Protein AF-A0A5Q2UU12-F1 (afdb_monomer_lite)

Secondary structure (DSSP, 8-state):
-TTS--TT-S-EEEEEES-EE----SSS--EEE-TT--EEEHHHHHHHTSTTT-GGGTTS-EEEEEES---S------PPPGGGG-----------S--------------------

Radius of gyration: 22.93 Å; chains: 1; bounding box: 56×37×44 Å

Organism: Carassius gibelio (NCBI:txid101364)

Foldseek 3Di:
DLPDQLLVPQAEEEEEAAAWAFDDDPPFTIWGADPVGDTHGRVVVVVCNECVNRVNCYVHYYHYHYHYDNHDDDDPDDDDDPVLPDDPPDDPDDDDDPDDDDDDDDDDDDDDDDDDD

InterPro domains:
  IPR001309 Peptidase C14, p20 domain [PS50208] (1-73)
  IPR002398 Peptidase C14 family [PTHR10454] (3-92)
  IPR011600 Peptidase C14, caspase domain [PF00656] (3-106)
  IPR015917 Peptidase C14A, caspase catalytic domain [PR00376] (12-20)
  IPR015917 Peptidase C14A, caspase catalytic domain [PR00376] (54-72)
  IPR015917 Peptidase C14A, caspase catalytic domain [SM00115] (1-117)
  IPR016129 Peptidase family C14A, His active site [PS01121] (6-20)
  IPR029030 Caspase-like domain superfamily [SSF52129] (2-102)
  IPR033139 Peptidase family C14A, cysteine active site [PS01122] (60-71)

pLDDT: mean 82.17, std 20.26, range [38.88, 98.38]

Sequence (117 aa):
LAKRDHSAYDCCVVIILSHGTEANHNRFPGAVHGVDGPAVPVQLITNYLNGQHCPSLQGKPKLFFIQACGGGEKDTGFEVSPDEMEPSFGGIDDQTDAIPMSSSSDSLSTSDELDAR

Structure (mmCIF, N/CA/C/O backbone):
data_AF-A0A5Q2UU12-F1
#
_entry.id   AF-A0A5Q2UU12-F1
#
loop_
_atom_site.group_PDB
_atom_site.id
_atom_site.type_symbol
_atom_site.label_atom_id
_atom_site.label_alt_id
_atom_site.label_comp_id
_atom_site.label_asym_id
_atom_site.label_entity_id
_atom_site.label_seq_id
_atom_site.pdbx_PDB_ins_code
_atom_site.Cartn_x
_atom_site.Cartn_y
_atom_site.Cartn_z
_atom_site.occupancy
_atom_site.B_iso_or_equiv
_atom_site.auth_seq_id
_atom_site.auth_comp_id
_atom_site.auth_asym_id
_atom_site.auth_atom_id
_atom_site.pdbx_PDB_model_num
ATOM 1 N N . LEU A 1 1 ? -11.988 -4.208 1.398 1.00 89.69 1 LEU A N 1
ATOM 2 C CA . LEU A 1 1 ? -11.211 -4.242 2.659 1.00 89.69 1 LEU A CA 1
ATOM 3 C C . LEU A 1 1 ? -11.598 -3.105 3.610 1.00 89.69 1 LEU A C 1
ATOM 5 O O . LEU A 1 1 ? -12.025 -3.407 4.714 1.00 89.69 1 LEU A O 1
ATOM 9 N N . ALA A 1 2 ? -11.538 -1.839 3.176 1.00 94.88 2 ALA A N 1
ATOM 10 C CA . ALA A 1 2 ? -11.864 -0.665 4.004 1.00 94.88 2 ALA A CA 1
ATOM 11 C C . ALA A 1 2 ? -13.283 -0.653 4.616 1.00 94.88 2 ALA A C 1
ATOM 13 O O . ALA A 1 2 ? -13.466 -0.180 5.727 1.00 94.88 2 ALA A O 1
ATOM 14 N N . LYS A 1 3 ? -14.282 -1.207 3.911 1.00 95.88 3 LYS A N 1
ATOM 15 C CA . LYS A 1 3 ? -15.686 -1.274 4.367 1.00 95.88 3 LYS A CA 1
ATOM 16 C C . LYS A 1 3 ? -15.990 -2.409 5.358 1.00 95.88 3 LYS A C 1
ATOM 18 O O . LYS A 1 3 ? -17.137 -2.557 5.761 1.00 95.88 3 LYS A O 1
ATOM 23 N N . ARG A 1 4 ? -15.019 -3.275 5.663 1.00 96.31 4 ARG A N 1
ATOM 24 C CA . ARG A 1 4 ? -15.212 -4.341 6.659 1.00 96.31 4 ARG A CA 1
ATOM 25 C C . ARG A 1 4 ? -15.089 -3.745 8.056 1.00 96.31 4 ARG A C 1
ATOM 27 O O . ARG A 1 4 ? -14.343 -2.789 8.235 1.00 96.31 4 ARG A O 1
ATOM 34 N N . ASP A 1 5 ? -15.790 -4.334 9.016 1.00 97.44 5 ASP A N 1
ATOM 35 C CA . ASP A 1 5 ? -15.582 -4.013 10.421 1.00 97.44 5 ASP A CA 1
ATOM 36 C C . ASP A 1 5 ? -14.325 -4.728 10.926 1.00 97.44 5 ASP A C 1
ATOM 38 O O . ASP A 1 5 ? -14.220 -5.953 10.856 1.00 97.44 5 ASP A O 1
ATOM 42 N N . HIS A 1 6 ? -13.364 -3.942 11.404 1.00 98.19 6 HIS A N 1
ATOM 43 C CA . HIS A 1 6 ? -12.114 -4.430 11.983 1.00 98.19 6 HIS A CA 1
ATOM 44 C C . HIS A 1 6 ? -12.055 -4.265 13.503 1.00 98.19 6 HIS A C 1
ATOM 46 O O . HIS A 1 6 ? -10.979 -4.377 14.085 1.00 98.19 6 HIS A O 1
ATOM 52 N N . SER A 1 7 ? -13.178 -3.966 14.164 1.00 97.81 7 SER A N 1
ATOM 53 C CA . SER A 1 7 ? -13.219 -3.649 15.599 1.00 97.81 7 SER A CA 1
ATOM 54 C C . SER A 1 7 ? -12.617 -4.757 16.466 1.00 97.81 7 SER A C 1
ATOM 56 O O . SER A 1 7 ? -11.895 -4.442 17.407 1.00 97.81 7 SER A O 1
ATOM 58 N N . ALA A 1 8 ? -12.813 -6.022 16.082 1.00 98.38 8 ALA A N 1
ATOM 59 C CA . ALA A 1 8 ? -12.308 -7.202 16.788 1.00 98.38 8 ALA A CA 1
ATOM 60 C C . ALA A 1 8 ? -10.842 -7.587 16.483 1.00 98.38 8 ALA A C 1
ATOM 62 O O . ALA A 1 8 ? -10.361 -8.572 17.034 1.00 98.38 8 ALA A O 1
ATOM 63 N N . TYR A 1 9 ? -10.139 -6.867 15.601 1.00 98.06 9 TYR A N 1
ATOM 64 C CA . TYR A 1 9 ? -8.739 -7.150 15.246 1.00 98.06 9 TYR A CA 1
ATOM 65 C C . TYR A 1 9 ? -7.804 -6.057 15.752 1.00 98.06 9 TYR A C 1
ATOM 67 O O . TYR A 1 9 ? -8.214 -4.904 15.834 1.00 98.06 9 TYR A O 1
ATOM 75 N N . ASP A 1 10 ? -6.536 -6.377 15.995 1.00 98.31 10 ASP A N 1
ATOM 76 C CA . ASP A 1 10 ? -5.564 -5.401 16.510 1.00 98.31 10 ASP A CA 1
ATOM 77 C C . ASP A 1 10 ? -4.759 -4.694 15.414 1.00 98.31 10 ASP A C 1
ATOM 79 O O . ASP A 1 10 ? -4.268 -3.585 15.618 1.00 98.31 10 ASP A O 1
ATOM 83 N N . CYS A 1 11 ? -4.642 -5.293 14.227 1.00 97.94 11 CYS A N 1
ATOM 84 C CA . CYS A 1 11 ? -3.890 -4.734 13.105 1.00 97.94 11 CYS A CA 1
ATOM 85 C C . CYS A 1 11 ? -4.471 -5.154 11.747 1.00 97.94 11 CYS A C 1
ATOM 87 O O . CYS A 1 11 ? -5.367 -5.994 11.656 1.00 97.94 11 CYS A O 1
ATOM 89 N N . CYS A 1 12 ? -3.948 -4.555 10.677 1.00 97.94 12 CYS A N 1
ATOM 90 C CA . CYS A 1 12 ? -4.234 -4.950 9.302 1.00 97.94 12 CYS A CA 1
ATOM 91 C C . CYS A 1 12 ? -2.925 -5.101 8.523 1.00 97.94 12 CYS A C 1
ATOM 93 O O . CYS A 1 12 ? -2.059 -4.226 8.584 1.00 97.94 12 CYS A O 1
ATOM 95 N N . VAL A 1 13 ? -2.805 -6.196 7.772 1.00 98.12 13 VAL A N 1
ATOM 96 C CA . VAL A 1 13 ? -1.667 -6.474 6.893 1.00 98.12 13 VAL A CA 1
ATOM 97 C C . VAL A 1 13 ? -2.170 -6.593 5.461 1.00 98.12 13 VAL A C 1
ATOM 99 O O . VAL A 1 13 ? -3.130 -7.315 5.187 1.00 98.12 13 VAL A O 1
ATOM 102 N N . VAL A 1 14 ? -1.516 -5.885 4.546 1.00 97.94 14 VAL A N 1
ATOM 103 C CA . VAL A 1 14 ? -1.805 -5.906 3.112 1.00 97.94 14 VAL A CA 1
ATOM 104 C C . VAL A 1 14 ? -0.527 -6.264 2.365 1.00 97.94 14 VAL A C 1
ATOM 106 O O . VAL A 1 14 ? 0.488 -5.591 2.516 1.00 97.94 14 VAL A O 1
ATOM 109 N N . ILE A 1 15 ? -0.584 -7.316 1.550 1.00 98.12 15 ILE A N 1
ATOM 110 C CA . ILE A 1 15 ? 0.526 -7.753 0.699 1.00 98.12 15 ILE A CA 1
ATOM 111 C C . ILE A 1 15 ? 0.087 -7.593 -0.755 1.00 98.12 15 ILE A C 1
ATOM 113 O O . ILE A 1 15 ? -0.969 -8.098 -1.138 1.00 98.12 15 ILE A O 1
ATOM 117 N N . ILE A 1 16 ? 0.877 -6.873 -1.548 1.00 97.38 16 ILE A N 1
ATOM 118 C CA . ILE A 1 16 ? 0.621 -6.614 -2.967 1.00 97.38 16 ILE A CA 1
ATOM 119 C C . ILE A 1 16 ? 1.811 -7.128 -3.769 1.00 97.38 16 ILE A C 1
ATOM 121 O O . ILE A 1 16 ? 2.945 -6.723 -3.523 1.00 97.38 16 ILE A O 1
ATOM 125 N N . LEU A 1 17 ? 1.533 -8.000 -4.737 1.00 97.56 17 LEU A N 1
ATOM 126 C CA . LEU A 1 17 ? 2.507 -8.544 -5.679 1.00 97.56 17 LEU A CA 1
ATOM 127 C C . LEU A 1 17 ? 2.052 -8.147 -7.086 1.00 97.56 17 LEU A C 1
ATOM 129 O O . LEU A 1 17 ? 1.011 -8.626 -7.540 1.00 97.56 17 LEU A O 1
ATOM 133 N N . SER A 1 18 ? 2.768 -7.236 -7.747 1.00 97.12 18 SER A N 1
ATOM 134 C CA . SER A 1 18 ? 2.403 -6.778 -9.095 1.00 97.12 18 SER A CA 1
ATOM 135 C C . SER A 1 18 ? 3.597 -6.196 -9.862 1.00 97.12 18 SER A C 1
ATOM 137 O O . SER A 1 18 ? 4.701 -6.074 -9.335 1.00 97.12 18 SER A O 1
ATOM 139 N N . HIS A 1 19 ? 3.367 -5.795 -11.113 1.00 96.88 19 HIS A N 1
ATOM 140 C CA . HIS A 1 19 ? 4.201 -4.789 -11.761 1.00 96.88 19 HIS A CA 1
ATOM 141 C C . HIS A 1 19 ? 4.010 -3.428 -11.091 1.00 96.88 19 HIS A C 1
ATOM 143 O O . HIS A 1 19 ? 2.984 -3.152 -10.462 1.00 96.88 19 HIS A O 1
ATOM 149 N N . GLY A 1 20 ? 5.001 -2.564 -11.258 1.00 96.50 20 GLY A N 1
ATOM 150 C CA . GLY A 1 20 ? 4.942 -1.204 -10.759 1.00 96.50 20 GLY A CA 1
ATOM 151 C C . GLY A 1 20 ? 5.761 -0.255 -11.604 1.00 96.50 20 GLY A C 1
ATOM 152 O O . GLY A 1 20 ? 6.452 -0.660 -12.540 1.00 96.50 20 GLY A O 1
ATOM 153 N N . THR A 1 21 ? 5.645 1.013 -11.257 1.00 95.25 21 THR A N 1
ATOM 154 C CA . THR A 1 21 ? 6.388 2.107 -11.862 1.00 95.25 21 THR A CA 1
ATOM 155 C C . THR A 1 21 ? 6.734 3.126 -10.788 1.00 95.25 21 THR A C 1
ATOM 157 O O . THR A 1 21 ? 6.111 3.174 -9.721 1.00 95.25 21 THR A O 1
ATOM 160 N N . GLU A 1 22 ? 7.711 3.971 -11.090 1.00 94.62 22 GLU A N 1
ATOM 161 C CA . GLU A 1 22 ? 7.990 5.150 -10.288 1.00 94.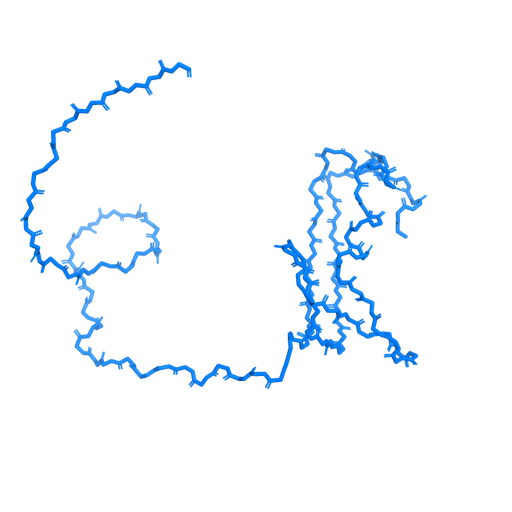62 22 GLU A CA 1
ATOM 162 C C . GLU A 1 22 ? 6.773 6.089 -10.281 1.00 94.62 22 GLU A C 1
ATOM 164 O O . GLU A 1 22 ? 6.097 6.278 -11.297 1.00 94.62 22 GLU A O 1
ATOM 169 N N . ALA A 1 23 ? 6.488 6.673 -9.119 1.00 93.38 23 ALA A N 1
ATOM 170 C CA . ALA A 1 23 ? 5.512 7.741 -8.967 1.00 93.38 23 ALA A CA 1
ATOM 171 C C . ALA A 1 23 ? 5.928 8.648 -7.807 1.00 93.38 23 ALA A C 1
ATOM 173 O O . ALA A 1 23 ? 6.298 8.167 -6.732 1.00 93.38 23 ALA A O 1
ATOM 174 N N . ASN A 1 24 ? 5.828 9.959 -8.012 1.00 89.69 24 ASN A N 1
ATOM 175 C CA . ASN A 1 24 ? 6.247 10.947 -7.026 1.00 89.69 24 ASN A CA 1
ATOM 176 C C . ASN A 1 24 ? 5.205 11.106 -5.918 1.00 89.69 24 ASN A C 1
ATOM 178 O O . ASN A 1 24 ? 4.078 11.534 -6.164 1.00 89.69 24 ASN A O 1
ATOM 182 N N . HIS A 1 25 ? 5.603 10.812 -4.681 1.00 91.00 25 HIS A N 1
ATOM 183 C CA . HIS A 1 25 ? 4.854 11.179 -3.486 1.00 91.00 25 HIS A CA 1
ATOM 184 C C . HIS A 1 25 ? 5.779 11.181 -2.267 1.00 91.00 25 HIS A C 1
ATOM 186 O O . HIS A 1 25 ? 6.446 10.186 -1.994 1.00 91.00 25 HIS A O 1
ATOM 192 N N . ASN A 1 26 ? 5.749 12.255 -1.475 1.00 85.88 26 ASN A N 1
ATOM 193 C CA . ASN A 1 26 ? 6.711 12.484 -0.386 1.00 85.88 26 ASN A CA 1
ATOM 194 C C . ASN A 1 26 ? 6.762 11.371 0.671 1.00 85.88 26 ASN A C 1
ATOM 196 O O . ASN A 1 26 ? 7.765 11.218 1.354 1.00 85.88 26 ASN A O 1
ATOM 200 N N . ARG A 1 27 ? 5.669 10.623 0.850 1.00 87.12 27 ARG A N 1
ATOM 201 C CA . ARG A 1 27 ? 5.561 9.592 1.897 1.00 87.12 27 ARG A CA 1
ATOM 202 C C . ARG A 1 27 ? 5.422 8.169 1.365 1.00 87.12 27 ARG A C 1
ATOM 204 O O . ARG A 1 27 ? 5.680 7.217 2.087 1.00 87.12 27 ARG A O 1
ATOM 211 N N . PHE A 1 28 ? 4.938 8.030 0.138 1.00 89.19 28 PHE A N 1
ATOM 212 C CA . PHE A 1 28 ? 4.491 6.752 -0.423 1.00 89.19 28 PHE A CA 1
ATOM 213 C C . PHE A 1 28 ? 4.814 6.732 -1.918 1.00 89.19 28 PHE A C 1
ATOM 215 O O . PHE A 1 28 ? 3.883 6.791 -2.726 1.00 89.19 28 PHE A O 1
ATOM 222 N N . PRO A 1 29 ? 6.108 6.764 -2.278 1.00 90.44 29 PRO A N 1
ATOM 223 C CA . PRO A 1 29 ? 6.519 6.746 -3.672 1.00 90.44 29 PRO A CA 1
ATOM 224 C C . PRO A 1 29 ? 6.098 5.436 -4.349 1.00 90.44 29 PRO A C 1
ATOM 226 O O . PRO A 1 29 ? 5.902 4.407 -3.697 1.00 90.44 29 PRO A O 1
ATOM 229 N N . GLY A 1 30 ? 5.975 5.492 -5.670 1.00 94.94 30 GLY A N 1
ATOM 230 C CA . GLY A 1 30 ? 5.657 4.345 -6.512 1.00 94.94 30 GLY A CA 1
ATOM 231 C C . GLY A 1 30 ? 4.165 4.136 -6.777 1.00 94.94 30 GLY A C 1
ATOM 232 O O . GLY A 1 30 ? 3.269 4.656 -6.098 1.00 94.94 30 GLY A O 1
ATOM 233 N N . ALA A 1 31 ? 3.901 3.351 -7.812 1.00 97.19 31 ALA A N 1
ATOM 234 C CA . ALA A 1 31 ? 2.576 2.902 -8.206 1.00 97.19 31 ALA A CA 1
ATOM 235 C C . ALA A 1 31 ? 2.617 1.419 -8.583 1.00 97.19 31 ALA A C 1
ATOM 237 O O . ALA A 1 31 ? 3.639 0.909 -9.036 1.00 97.19 31 ALA A O 1
ATOM 238 N N . VAL A 1 32 ? 1.488 0.735 -8.413 1.00 97.75 32 VAL A N 1
ATOM 239 C CA . VAL A 1 32 ? 1.303 -0.665 -8.820 1.00 97.75 32 VAL A CA 1
ATOM 240 C C . VAL A 1 32 ? 0.333 -0.741 -9.987 1.00 97.75 32 VAL A C 1
ATOM 242 O O . VAL A 1 32 ? -0.574 0.083 -10.090 1.00 97.75 32 VAL A O 1
ATOM 245 N N . HIS A 1 33 ? 0.502 -1.716 -10.871 1.00 97.25 33 HIS A N 1
ATOM 246 C CA . HIS A 1 33 ? -0.404 -1.909 -12.002 1.00 97.25 33 HIS A CA 1
ATOM 247 C C . HIS A 1 33 ? -1.463 -2.957 -11.667 1.00 97.25 33 HIS A C 1
ATOM 249 O O . HIS A 1 33 ? -1.180 -3.955 -10.999 1.00 97.25 33 HIS A O 1
ATOM 255 N N . GLY A 1 34 ? -2.689 -2.732 -12.130 1.00 96.00 34 GLY A N 1
ATOM 256 C CA . GLY A 1 34 ? -3.678 -3.798 -12.232 1.00 96.00 34 GLY A CA 1
ATOM 257 C C . GLY A 1 34 ? -3.420 -4.666 -13.466 1.00 96.00 34 GLY A C 1
ATOM 258 O O . GLY A 1 34 ? -2.623 -4.323 -14.340 1.00 96.00 34 GLY A O 1
ATOM 259 N N . VAL A 1 35 ? -4.122 -5.796 -13.564 1.00 96.12 35 VAL A N 1
ATOM 260 C CA . VAL A 1 35 ? -4.082 -6.658 -14.765 1.00 96.12 35 VAL A CA 1
ATOM 261 C C . VAL A 1 35 ? -4.665 -5.972 -16.005 1.00 96.12 35 VAL A C 1
ATOM 263 O O . VAL A 1 35 ? -4.424 -6.402 -17.127 1.00 96.12 35 VAL A O 1
ATOM 266 N N . ASP A 1 36 ? -5.437 -4.910 -15.791 1.00 96.12 36 ASP A N 1
ATOM 267 C CA . ASP A 1 36 ? -6.008 -4.034 -16.805 1.00 96.12 36 ASP A CA 1
ATOM 268 C C . ASP A 1 36 ? -4.996 -3.020 -17.358 1.00 96.12 36 ASP A C 1
ATOM 270 O O . ASP A 1 36 ? -5.241 -2.447 -18.418 1.00 96.12 36 ASP A O 1
ATOM 274 N N . GLY A 1 37 ? -3.856 -2.824 -16.683 1.00 92.19 37 GLY A N 1
ATOM 275 C CA . GLY A 1 37 ? -2.743 -1.991 -17.143 1.00 92.19 37 GLY A CA 1
ATOM 276 C C . GLY A 1 37 ? -2.575 -0.633 -16.445 1.00 92.19 37 GLY A C 1
ATOM 277 O O . GLY A 1 37 ? -1.425 -0.269 -16.192 1.00 92.19 37 GLY A O 1
ATOM 278 N N . PRO A 1 38 ? -3.636 0.134 -16.110 1.00 94.62 38 PRO A N 1
ATOM 279 C CA . PRO A 1 38 ? -3.497 1.410 -15.419 1.00 94.62 38 PRO A CA 1
ATOM 280 C C . PRO A 1 38 ? -2.699 1.331 -14.114 1.00 94.62 38 PRO A C 1
ATOM 282 O O . PRO A 1 38 ? -2.830 0.393 -13.322 1.00 94.62 38 PRO A O 1
ATOM 285 N N . ALA A 1 39 ? -1.904 2.375 -13.874 1.00 95.56 39 ALA A N 1
ATOM 286 C CA . ALA A 1 39 ? -1.139 2.537 -12.649 1.00 95.56 39 ALA A CA 1
ATOM 287 C C . ALA A 1 39 ? -2.001 3.112 -11.517 1.00 95.56 39 ALA A C 1
ATOM 289 O O . ALA A 1 39 ? -2.743 4.080 -11.696 1.00 95.56 39 ALA A O 1
ATOM 290 N N . VAL A 1 40 ? -1.849 2.542 -10.326 1.00 96.94 40 VAL A N 1
ATOM 291 C CA . VAL A 1 40 ? -2.506 2.966 -9.091 1.00 96.94 40 VAL A CA 1
ATOM 292 C C . VAL A 1 40 ? -1.428 3.421 -8.104 1.00 96.94 40 VAL A C 1
ATOM 294 O O . VAL A 1 40 ? -0.637 2.589 -7.649 1.00 96.94 40 VAL A O 1
ATOM 297 N N . PRO A 1 41 ? -1.375 4.716 -7.740 1.00 96.75 41 PRO A N 1
ATOM 298 C CA . PRO A 1 41 ? -0.399 5.216 -6.777 1.00 96.75 41 PRO A CA 1
ATOM 299 C C . PRO A 1 41 ? -0.512 4.504 -5.428 1.00 96.75 41 PRO A C 1
ATOM 301 O O . PRO A 1 41 ? -1.616 4.332 -4.902 1.00 96.75 41 PRO A O 1
ATOM 304 N N . VAL A 1 42 ? 0.625 4.160 -4.817 1.00 96.75 42 VAL A N 1
ATOM 305 C CA . VAL A 1 42 ? 0.650 3.515 -3.492 1.00 96.75 42 VAL A CA 1
ATOM 306 C C . VAL A 1 42 ? -0.045 4.387 -2.444 1.00 96.75 42 VAL A C 1
ATOM 308 O O . VAL A 1 42 ? -0.800 3.877 -1.616 1.00 96.75 42 VAL A O 1
ATOM 311 N N . GLN A 1 43 ? 0.121 5.710 -2.530 1.00 96.31 43 GLN A N 1
ATOM 312 C CA . GLN A 1 43 ? -0.605 6.674 -1.701 1.00 96.31 43 GLN A CA 1
ATOM 313 C C . GLN A 1 43 ? -2.125 6.446 -1.727 1.00 96.31 43 GLN A C 1
ATOM 315 O O . GLN A 1 43 ? -2.776 6.522 -0.686 1.00 96.31 43 GLN A O 1
ATOM 320 N N . LEU A 1 44 ? -2.713 6.181 -2.897 1.00 95.62 44 LEU A N 1
ATOM 321 C CA . LEU A 1 44 ? -4.158 5.996 -3.007 1.00 95.62 44 LEU A CA 1
ATOM 322 C C . LEU A 1 44 ? -4.600 4.737 -2.250 1.00 95.62 44 LEU A C 1
ATOM 324 O O . LEU A 1 44 ? -5.592 4.762 -1.522 1.00 95.62 44 LEU A O 1
ATOM 328 N N . ILE A 1 45 ? -3.822 3.661 -2.365 1.00 96.25 45 ILE A N 1
ATOM 329 C CA . ILE A 1 45 ? -4.064 2.387 -1.679 1.00 96.25 45 ILE A CA 1
ATOM 330 C C . ILE A 1 45 ? -3.996 2.567 -0.160 1.00 96.25 45 ILE A C 1
ATOM 332 O O . ILE A 1 45 ? -4.907 2.137 0.553 1.00 96.25 45 ILE A O 1
ATOM 336 N N . THR A 1 46 ? -2.956 3.234 0.348 1.00 95.69 46 THR A N 1
ATOM 337 C CA . THR A 1 46 ? -2.802 3.469 1.792 1.00 95.69 46 THR A CA 1
ATOM 338 C C . THR A 1 46 ? -3.883 4.407 2.333 1.00 95.69 46 THR A C 1
ATOM 340 O O . THR A 1 46 ? -4.364 4.212 3.454 1.00 95.69 46 THR A O 1
ATOM 343 N N . ASN A 1 47 ? -4.343 5.369 1.526 1.00 95.81 47 ASN A N 1
ATOM 344 C CA . ASN A 1 47 ? -5.398 6.306 1.903 1.00 95.81 47 ASN A CA 1
ATOM 345 C C . ASN A 1 47 ? -6.735 5.606 2.196 1.00 95.81 47 ASN A C 1
ATOM 347 O O . ASN A 1 47 ? -7.422 5.9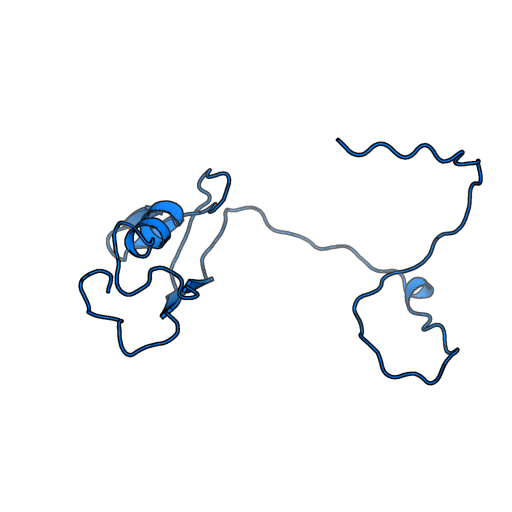93 3.142 1.00 95.81 47 ASN A O 1
ATOM 351 N N . TYR A 1 48 ? -7.081 4.540 1.463 1.00 96.25 48 TYR A N 1
ATOM 352 C CA . TYR A 1 48 ? -8.316 3.777 1.696 1.00 96.25 48 TYR A CA 1
ATOM 353 C C . TYR A 1 48 ? -8.396 3.121 3.078 1.00 96.25 48 TYR A C 1
ATOM 355 O O . TYR A 1 48 ? -9.498 2.856 3.555 1.00 96.25 48 TYR A O 1
ATOM 363 N N . LEU A 1 49 ? -7.259 2.834 3.716 1.00 96.50 49 LEU A N 1
ATOM 364 C CA . LEU A 1 49 ? -7.214 2.229 5.050 1.00 96.50 49 LEU A CA 1
ATOM 365 C C . LEU A 1 49 ? -6.836 3.236 6.141 1.00 96.50 49 LEU A C 1
ATOM 367 O O . LEU A 1 49 ? -6.586 2.839 7.276 1.00 96.50 49 LEU A O 1
ATOM 371 N N . ASN A 1 50 ? -6.783 4.535 5.842 1.00 94.62 50 ASN A N 1
ATOM 372 C CA . ASN A 1 50 ? -6.525 5.542 6.868 1.00 94.62 50 ASN A CA 1
ATOM 373 C C . ASN A 1 50 ? -7.685 5.610 7.895 1.00 94.62 50 ASN A C 1
ATOM 375 O O . ASN A 1 50 ? -8.759 5.045 7.688 1.00 94.62 50 ASN A O 1
ATOM 379 N N . GLY A 1 51 ? -7.488 6.331 9.003 1.00 94.38 51 GLY A N 1
ATOM 380 C CA . GLY A 1 51 ? -8.502 6.422 10.063 1.00 94.38 51 GLY A CA 1
ATOM 381 C C . GLY A 1 51 ? -9.809 7.122 9.659 1.00 94.38 51 GLY A C 1
ATOM 382 O O . GLY A 1 51 ? -10.824 6.890 10.299 1.00 94.38 51 GLY A O 1
ATOM 383 N N . GLN A 1 52 ? -9.804 7.940 8.601 1.00 95.06 52 GLN A N 1
ATOM 384 C CA . GLN A 1 52 ? -11.005 8.618 8.095 1.00 95.06 52 GLN A CA 1
ATOM 385 C C . GLN A 1 52 ? -11.849 7.690 7.209 1.00 95.06 52 GLN A C 1
ATOM 387 O O . GLN A 1 52 ? -13.070 7.655 7.326 1.00 95.06 52 GLN A O 1
ATOM 392 N N . HIS A 1 53 ? -11.207 6.908 6.339 1.00 96.62 53 HIS A N 1
ATOM 393 C CA . HIS A 1 53 ? -11.878 6.010 5.394 1.00 96.62 53 HIS A CA 1
ATOM 394 C C . HIS A 1 53 ? -12.151 4.614 5.971 1.00 96.62 53 HIS A C 1
ATOM 396 O O . HIS A 1 53 ? -13.015 3.901 5.461 1.00 96.62 53 HIS A O 1
ATOM 402 N N . CYS A 1 54 ? -11.438 4.217 7.030 1.00 97.62 54 CYS A N 1
ATOM 403 C CA . CYS A 1 54 ? -11.642 2.958 7.742 1.00 97.62 54 CYS A CA 1
ATOM 404 C C . CYS A 1 54 ? -11.585 3.177 9.271 1.00 97.62 54 CYS A C 1
ATOM 406 O O . CYS A 1 54 ? -10.571 2.863 9.905 1.00 97.62 54 CYS A O 1
ATOM 408 N N . PRO A 1 55 ? -12.667 3.702 9.888 1.00 97.38 55 PRO A N 1
ATOM 409 C CA . PRO A 1 55 ? -12.688 4.042 11.315 1.00 97.38 55 PRO A CA 1
ATOM 410 C C . PRO A 1 55 ? -12.383 2.866 12.251 1.00 97.38 55 PRO A C 1
ATOM 412 O O . PRO A 1 55 ? -11.701 3.033 13.255 1.00 97.38 55 PRO A O 1
ATOM 415 N N . SER A 1 56 ? -12.790 1.644 11.899 1.00 98.12 56 SER A N 1
ATOM 416 C CA . SER A 1 56 ? -12.496 0.447 12.703 1.00 98.12 56 SER A CA 1
ATOM 417 C C . SER A 1 56 ? -11.003 0.060 12.733 1.00 98.12 56 SER A C 1
ATOM 419 O O . SER A 1 56 ? -10.615 -0.806 13.517 1.00 98.12 56 SER A O 1
ATOM 421 N N . LEU A 1 57 ? -10.166 0.677 11.882 1.00 98.06 57 LEU A N 1
ATOM 422 C CA . LEU A 1 57 ? -8.696 0.592 11.889 1.00 98.06 57 LEU A CA 1
ATOM 423 C C . LEU A 1 57 ? -8.021 1.872 12.424 1.00 98.06 57 LEU A C 1
ATOM 425 O O . LEU A 1 57 ? -6.793 2.020 12.331 1.00 98.06 57 LEU A O 1
ATOM 429 N N . GLN A 1 58 ? -8.788 2.823 12.962 1.00 97.62 58 GLN A N 1
ATOM 430 C CA . GLN A 1 58 ? -8.240 4.003 13.622 1.00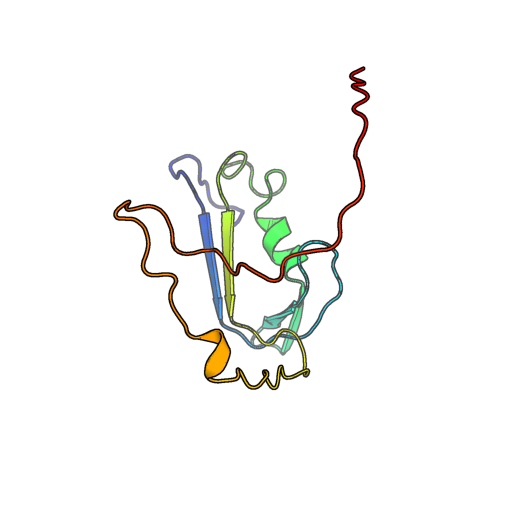 97.62 58 GLN A CA 1
ATOM 431 C C . GLN A 1 58 ? -7.466 3.583 14.879 1.00 97.62 58 GLN A C 1
ATOM 433 O O . GLN A 1 58 ? -7.904 2.722 15.633 1.00 97.62 58 GLN A O 1
ATOM 438 N N . GLY A 1 59 ? -6.270 4.148 15.068 1.00 97.31 59 GLY A N 1
ATOM 439 C CA . GLY A 1 59 ? -5.367 3.771 16.165 1.00 97.31 59 GLY A CA 1
ATOM 440 C C . GLY A 1 59 ? -4.662 2.416 15.999 1.00 97.31 59 GLY A C 1
ATOM 441 O O . GLY A 1 59 ? -3.752 2.124 16.763 1.00 97.31 59 GLY A O 1
ATOM 442 N N . LYS A 1 60 ? -5.017 1.614 14.986 1.00 98.31 60 LYS A N 1
ATOM 443 C CA . LYS A 1 60 ? -4.457 0.271 14.761 1.00 98.31 60 LYS A CA 1
ATOM 444 C C . LYS A 1 60 ? -3.311 0.280 13.734 1.00 98.31 60 LYS A C 1
ATOM 446 O O . LYS A 1 60 ? -3.423 1.005 12.730 1.00 98.31 60 LYS A O 1
ATOM 451 N N . PRO A 1 61 ? -2.229 -0.506 13.916 1.00 98.12 61 PRO A N 1
ATOM 452 C CA . PRO A 1 61 ? -1.155 -0.636 12.930 1.00 98.12 61 PRO A CA 1
ATOM 453 C C . PRO A 1 61 ? -1.658 -1.153 11.578 1.00 98.12 61 PRO A C 1
ATOM 455 O O . PRO A 1 61 ? -2.505 -2.047 11.509 1.00 98.12 61 PRO A O 1
ATOM 458 N N . LYS A 1 62 ? -1.124 -0.583 10.493 1.00 97.62 62 LYS A N 1
ATOM 459 C CA . LYS A 1 62 ? -1.460 -0.934 9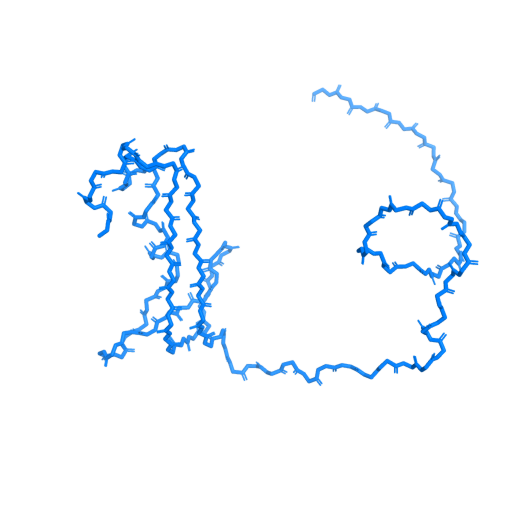.106 1.00 97.62 62 LYS A CA 1
ATOM 460 C C . LYS A 1 62 ? -0.173 -1.164 8.332 1.00 97.62 62 LYS A C 1
ATOM 462 O O . LYS A 1 62 ? 0.527 -0.204 8.018 1.00 97.62 62 LYS A O 1
ATOM 467 N N . LEU A 1 63 ? 0.139 -2.428 8.079 1.00 97.81 63 LEU A N 1
ATOM 468 C CA . LEU A 1 63 ? 1.371 -2.844 7.423 1.00 97.81 63 LEU A CA 1
ATOM 469 C C . LEU A 1 63 ? 1.094 -3.116 5.947 1.00 97.81 63 LEU A C 1
ATOM 471 O O . LEU A 1 63 ? 0.145 -3.825 5.611 1.00 97.81 63 LEU A O 1
ATOM 475 N N . PHE A 1 64 ? 1.930 -2.555 5.080 1.00 97.38 64 PHE A N 1
ATOM 476 C CA . PHE A 1 64 ? 1.858 -2.750 3.639 1.00 97.38 64 PHE A CA 1
ATOM 477 C C . PHE A 1 64 ? 3.190 -3.305 3.151 1.00 97.38 64 PHE A C 1
ATOM 479 O O . PHE A 1 64 ? 4.224 -2.671 3.340 1.00 97.38 64 PHE A O 1
ATOM 486 N N . PHE A 1 65 ? 3.149 -4.465 2.506 1.00 97.50 65 PHE A N 1
ATOM 487 C CA . PHE A 1 65 ? 4.293 -5.067 1.831 1.00 97.50 65 PHE A CA 1
ATOM 488 C C . PHE A 1 65 ? 4.008 -5.049 0.335 1.00 97.50 65 PHE A C 1
ATOM 490 O O . PHE A 1 65 ? 3.029 -5.647 -0.117 1.00 97.50 65 PHE A O 1
ATOM 497 N N . ILE A 1 66 ? 4.819 -4.319 -0.427 1.00 96.50 66 ILE A N 1
ATOM 498 C CA . ILE A 1 66 ? 4.585 -4.090 -1.853 1.00 96.50 66 ILE A CA 1
ATOM 499 C C . ILE A 1 66 ? 5.801 -4.587 -2.618 1.00 96.50 66 ILE A C 1
ATOM 501 O O . ILE A 1 66 ? 6.842 -3.940 -2.629 1.00 96.50 66 ILE A O 1
ATOM 505 N N . GLN A 1 67 ? 5.648 -5.741 -3.259 1.00 96.81 67 GLN A N 1
ATOM 506 C CA . GLN A 1 67 ? 6.614 -6.253 -4.217 1.00 96.81 67 GLN A CA 1
ATOM 507 C C . GLN A 1 67 ? 6.206 -5.762 -5.603 1.00 96.81 67 GLN A C 1
ATOM 509 O O . GLN A 1 67 ? 5.263 -6.286 -6.203 1.00 96.81 67 GLN A O 1
ATOM 514 N N . ALA A 1 68 ? 6.913 -4.749 -6.092 1.00 96.00 68 ALA A N 1
ATOM 515 C CA . ALA A 1 68 ? 6.734 -4.187 -7.422 1.00 96.00 68 ALA A CA 1
ATOM 516 C C . ALA A 1 68 ? 8.017 -3.479 -7.877 1.00 96.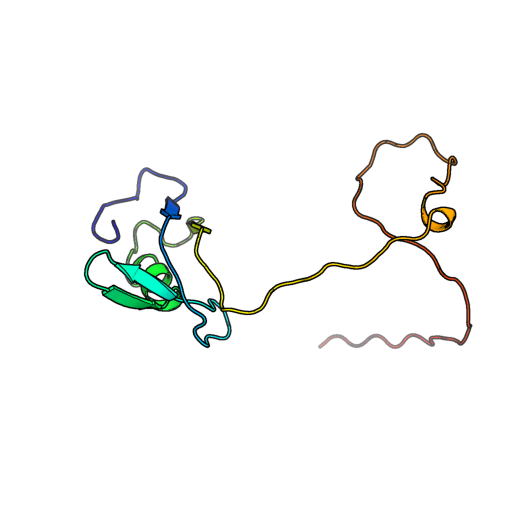00 68 ALA A C 1
ATOM 518 O O . ALA A 1 68 ? 8.887 -3.169 -7.064 1.00 96.00 68 ALA A O 1
ATOM 519 N N . CYS A 1 69 ? 8.135 -3.206 -9.177 1.00 94.75 69 CYS A N 1
ATOM 520 C CA . CYS A 1 69 ? 9.209 -2.351 -9.680 1.00 94.75 69 CYS A CA 1
ATOM 521 C C . CYS A 1 69 ? 9.012 -0.917 -9.158 1.00 94.75 69 CYS A C 1
ATOM 523 O O . CYS A 1 69 ? 7.908 -0.381 -9.244 1.00 94.75 69 CYS A O 1
ATOM 525 N N . GLY A 1 70 ? 10.076 -0.299 -8.639 1.00 88.81 70 GLY A N 1
ATOM 526 C CA . GLY A 1 70 ? 10.072 1.100 -8.183 1.00 88.81 70 GLY A CA 1
ATOM 527 C C . GLY A 1 70 ? 10.487 2.114 -9.253 1.00 88.81 70 GLY A C 1
ATOM 528 O O . GLY A 1 70 ? 10.483 3.308 -8.986 1.00 88.81 70 GLY A O 1
ATOM 529 N N . GLY A 1 71 ? 10.857 1.639 -10.443 1.00 88.31 71 GLY A N 1
ATOM 530 C CA . GLY A 1 71 ? 11.468 2.417 -11.517 1.00 88.31 71 GLY A CA 1
ATOM 531 C C . GLY A 1 71 ? 12.321 1.518 -12.414 1.00 88.31 71 GLY A C 1
ATOM 532 O O . GLY A 1 71 ? 12.330 0.295 -12.242 1.00 88.31 71 GLY A O 1
ATOM 533 N N . GLY A 1 72 ? 13.008 2.121 -13.385 1.00 89.62 72 GLY A N 1
ATOM 534 C CA . GLY A 1 72 ? 13.919 1.417 -14.298 1.00 89.62 72 GLY A CA 1
ATOM 535 C C . GLY A 1 72 ? 15.377 1.370 -13.833 1.00 89.62 72 GLY A C 1
ATOM 536 O O . GLY A 1 72 ? 16.160 0.591 -14.379 1.00 89.62 72 GLY A O 1
ATOM 537 N N . GLU A 1 73 ? 15.730 2.182 -12.837 1.00 91.50 73 GLU A N 1
ATOM 538 C CA . GLU A 1 73 ? 17.098 2.308 -12.340 1.00 91.50 73 GLU A CA 1
ATOM 539 C C . GLU A 1 73 ? 17.545 1.037 -11.615 1.00 91.50 73 GLU A C 1
ATOM 541 O O . GLU A 1 73 ? 16.793 0.427 -10.848 1.00 91.50 73 GLU A O 1
ATOM 546 N N . LYS A 1 74 ? 18.789 0.631 -11.872 1.00 93.25 74 LYS A N 1
ATOM 547 C CA . LYS A 1 74 ? 19.411 -0.534 -11.245 1.00 93.25 74 LYS A CA 1
ATOM 548 C C . LYS A 1 74 ? 20.522 -0.065 -10.325 1.00 93.25 74 LYS A C 1
ATOM 550 O O . LYS A 1 74 ? 21.429 0.629 -10.773 1.00 93.25 74 LYS A O 1
ATOM 555 N N . ASP A 1 75 ? 20.474 -0.507 -9.078 1.00 92.62 75 ASP A N 1
ATOM 556 C CA . ASP A 1 75 ? 21.621 -0.416 -8.186 1.00 92.62 75 ASP A CA 1
ATOM 557 C C . ASP A 1 75 ? 22.650 -1.477 -8.605 1.00 92.62 75 ASP A C 1
ATOM 559 O O . ASP A 1 75 ? 22.345 -2.674 -8.638 1.00 92.62 75 ASP A O 1
ATOM 563 N N . THR A 1 76 ? 23.842 -1.039 -9.008 1.00 95.88 76 THR A N 1
ATOM 564 C CA . THR A 1 76 ? 24.935 -1.930 -9.425 1.00 95.88 76 THR A CA 1
ATOM 565 C C . THR A 1 76 ? 25.744 -2.463 -8.246 1.00 95.88 76 THR A C 1
ATOM 567 O O . THR A 1 76 ? 26.602 -3.320 -8.449 1.00 95.88 76 THR A O 1
ATOM 570 N N . GLY A 1 77 ? 25.480 -1.973 -7.032 1.00 93.56 77 GLY A N 1
ATOM 571 C CA . GLY A 1 77 ? 26.290 -2.240 -5.854 1.00 93.56 77 GLY A CA 1
ATOM 572 C C . GLY A 1 77 ? 27.657 -1.555 -5.906 1.00 93.56 77 GLY A C 1
ATOM 573 O O . GLY A 1 77 ? 27.961 -0.768 -6.808 1.00 93.56 77 GLY A O 1
ATOM 574 N N . PHE A 1 78 ? 28.485 -1.878 -4.915 1.00 92.75 78 PHE A N 1
ATOM 575 C CA . PHE A 1 78 ? 29.876 -1.449 -4.812 1.00 92.75 78 PHE A CA 1
ATOM 576 C C . PHE A 1 78 ? 30.751 -2.623 -4.354 1.00 92.75 78 PHE A C 1
ATOM 578 O O . PHE A 1 78 ? 30.261 -3.561 -3.723 1.00 92.75 78 PHE A O 1
ATOM 585 N N . GLU A 1 79 ? 32.039 -2.586 -4.690 1.00 92.94 79 GLU A N 1
ATOM 586 C CA . GLU A 1 79 ? 33.005 -3.583 -4.220 1.00 92.94 79 GLU A CA 1
ATOM 587 C C . GLU A 1 79 ? 33.501 -3.219 -2.816 1.00 92.94 79 GLU A C 1
ATOM 589 O O . GLU A 1 79 ? 33.900 -2.081 -2.572 1.00 92.94 79 GLU A O 1
ATOM 594 N N . VAL A 1 80 ? 33.491 -4.192 -1.902 1.00 91.25 80 VAL A N 1
ATOM 595 C CA . VAL A 1 80 ? 34.046 -4.055 -0.546 1.00 91.25 80 VAL A CA 1
ATOM 596 C C . VAL A 1 80 ? 35.462 -4.626 -0.546 1.00 91.25 80 VAL A C 1
ATOM 598 O O . VAL A 1 80 ? 35.676 -5.743 -1.027 1.00 91.25 80 VAL A O 1
ATOM 601 N N . SER A 1 81 ? 36.432 -3.870 -0.026 1.00 85.50 81 SER A N 1
ATOM 602 C CA . SER A 1 81 ? 37.809 -4.352 0.091 1.00 85.50 81 SER A CA 1
ATOM 603 C C . SER A 1 81 ? 37.939 -5.361 1.249 1.00 85.50 81 SER A C 1
ATOM 605 O O . SER A 1 81 ? 37.227 -5.254 2.248 1.00 85.50 81 SER A O 1
ATOM 607 N N . PRO A 1 82 ? 38.849 -6.348 1.157 1.00 78.50 82 PRO A N 1
ATOM 608 C CA . PRO A 1 82 ? 39.028 -7.348 2.214 1.00 78.50 82 PRO A CA 1
ATOM 609 C C . PRO A 1 82 ? 39.491 -6.765 3.559 1.00 78.50 82 PRO A C 1
ATOM 611 O O . PRO A 1 82 ? 39.202 -7.346 4.600 1.00 78.50 82 PRO A O 1
ATOM 614 N N . ASP A 1 83 ? 40.190 -5.625 3.540 1.00 73.38 83 ASP A N 1
ATOM 615 C CA . ASP A 1 83 ? 40.790 -5.000 4.728 1.00 73.38 83 ASP A CA 1
ATOM 616 C C . ASP A 1 83 ? 39.752 -4.346 5.665 1.00 73.38 83 ASP A C 1
ATOM 618 O O . ASP A 1 83 ? 40.064 -4.044 6.814 1.00 73.38 83 ASP A O 1
ATOM 622 N N . GLU A 1 84 ? 38.506 -4.160 5.215 1.00 62.62 84 GLU A N 1
ATOM 623 C CA . GLU A 1 84 ? 37.399 -3.644 6.041 1.00 62.62 84 GLU A CA 1
ATOM 624 C C . GLU A 1 84 ? 36.631 -4.751 6.786 1.00 62.62 84 GLU A C 1
ATOM 626 O O . GLU A 1 84 ? 35.619 -4.486 7.435 1.00 62.62 84 GLU A O 1
ATOM 631 N N . MET A 1 85 ? 37.100 -6.001 6.703 1.00 60.19 85 MET A N 1
ATOM 632 C CA . MET A 1 85 ? 36.413 -7.171 7.255 1.00 60.19 85 MET A CA 1
ATOM 633 C C . MET A 1 85 ? 36.947 -7.633 8.619 1.00 60.19 85 MET A C 1
ATOM 635 O O . MET A 1 85 ? 36.500 -8.666 9.114 1.00 60.19 85 MET A O 1
ATOM 639 N N . GLU A 1 86 ? 37.875 -6.898 9.240 1.00 59.78 86 GLU A N 1
ATOM 640 C CA . GLU A 1 86 ? 38.413 -7.252 10.557 1.00 59.78 86 GLU A CA 1
ATOM 641 C C . GLU A 1 86 ? 37.367 -7.009 11.661 1.00 59.78 86 GLU A C 1
ATOM 643 O O . GLU A 1 86 ? 37.052 -5.857 11.979 1.00 59.78 86 GLU A O 1
ATOM 648 N N . PRO A 1 87 ? 36.824 -8.065 12.296 1.00 57.97 87 PRO A N 1
ATOM 649 C CA . PRO A 1 87 ? 35.968 -7.906 13.457 1.00 57.97 87 PRO A CA 1
ATOM 650 C C . PRO A 1 87 ? 36.850 -7.442 14.614 1.00 57.97 87 PRO A C 1
ATOM 652 O O . PRO A 1 87 ? 37.835 -8.101 14.958 1.00 57.97 87 PRO A O 1
ATOM 655 N N . SER A 1 88 ? 36.494 -6.339 15.265 1.00 58.50 88 SER A N 1
ATOM 656 C CA . SER A 1 88 ? 37.084 -5.964 16.547 1.00 58.50 88 SER A CA 1
ATOM 657 C C . SER A 1 88 ? 36.715 -7.016 17.605 1.00 58.50 88 SER A C 1
ATOM 659 O O . SER A 1 88 ? 35.727 -6.904 18.324 1.00 58.50 88 SER A O 1
ATOM 661 N N . PHE A 1 89 ? 37.513 -8.081 17.709 1.00 56.28 89 PHE A N 1
ATOM 662 C CA . PHE A 1 89 ? 37.414 -9.074 18.778 1.00 56.28 89 PHE A CA 1
ATOM 663 C C . PHE A 1 89 ? 37.847 -8.437 20.105 1.00 56.28 89 PHE A C 1
ATOM 665 O O . PHE A 1 89 ? 39.010 -8.501 20.501 1.00 56.28 89 PHE A O 1
ATOM 672 N N . GLY A 1 90 ? 36.905 -7.801 20.800 1.00 54.25 90 GLY A N 1
ATOM 673 C CA . GLY A 1 90 ? 37.170 -7.150 22.077 1.00 54.25 90 GLY A CA 1
ATOM 674 C C . GLY A 1 90 ? 35.911 -6.824 22.869 1.00 54.25 90 GLY A C 1
ATOM 675 O O . GLY A 1 90 ? 35.585 -5.655 23.021 1.00 54.25 90 GLY A O 1
ATOM 676 N N . GLY A 1 91 ? 35.245 -7.846 23.415 1.00 46.03 91 GLY A N 1
ATOM 677 C CA . GLY A 1 91 ? 34.196 -7.682 24.429 1.00 46.03 91 GLY A CA 1
ATOM 678 C C . GLY A 1 91 ? 33.131 -8.771 24.359 1.00 46.03 91 GLY A C 1
ATOM 679 O O . GLY A 1 91 ? 32.451 -8.910 23.354 1.00 46.03 91 GLY A O 1
ATOM 680 N N . ILE A 1 92 ? 33.008 -9.572 25.418 1.00 52.84 92 ILE A N 1
ATOM 681 C CA . ILE A 1 92 ? 31.873 -10.478 25.608 1.00 52.84 92 ILE A CA 1
ATOM 682 C C . ILE A 1 92 ? 30.732 -9.628 26.173 1.00 52.84 92 ILE A C 1
ATOM 684 O O . ILE A 1 92 ? 30.619 -9.496 27.390 1.00 52.84 92 ILE A O 1
ATOM 688 N N . ASP A 1 93 ? 29.902 -9.054 25.313 1.00 50.12 93 ASP A N 1
ATOM 689 C CA . ASP A 1 93 ? 28.524 -8.717 25.654 1.00 50.12 93 ASP A CA 1
ATOM 690 C C . ASP A 1 93 ? 27.600 -8.874 24.440 1.00 50.12 93 ASP A C 1
ATOM 692 O O . ASP A 1 93 ? 27.760 -8.272 23.384 1.00 50.12 93 ASP A O 1
ATOM 696 N N . ASP A 1 94 ? 26.610 -9.752 24.599 1.00 61.09 94 ASP A N 1
ATOM 697 C CA . ASP A 1 94 ? 25.443 -9.817 23.728 1.00 61.09 94 ASP A CA 1
ATOM 698 C C . ASP A 1 94 ? 24.757 -8.443 23.739 1.00 61.09 94 ASP A C 1
ATOM 700 O O . ASP A 1 94 ? 24.095 -8.108 24.728 1.00 61.09 94 ASP A O 1
ATOM 704 N N . GLN A 1 95 ? 24.899 -7.657 22.663 1.00 58.62 95 GLN A N 1
ATOM 705 C CA . GLN A 1 95 ? 23.875 -6.709 22.203 1.00 58.62 95 GLN A CA 1
ATOM 706 C C . GLN A 1 95 ? 24.150 -6.121 20.800 1.00 58.62 95 GLN A C 1
ATOM 708 O O . GLN A 1 95 ? 24.889 -5.161 20.632 1.00 58.62 95 GLN A O 1
ATOM 713 N N . THR A 1 96 ? 23.396 -6.648 19.826 1.00 55.38 96 THR A N 1
ATOM 714 C CA . THR A 1 96 ? 22.910 -6.021 18.573 1.00 55.38 96 THR A CA 1
ATOM 715 C C . THR A 1 96 ? 23.922 -5.557 17.507 1.00 55.38 96 THR A C 1
ATOM 717 O O . THR A 1 96 ? 24.808 -4.742 17.716 1.00 55.38 96 THR A O 1
ATOM 720 N N . ASP A 1 97 ? 23.674 -6.051 16.299 1.00 55.25 97 ASP A N 1
ATOM 721 C CA . ASP A 1 97 ? 24.517 -6.239 15.114 1.00 55.25 97 ASP A CA 1
ATOM 722 C C . ASP A 1 97 ? 24.386 -5.141 14.038 1.00 55.25 97 ASP A C 1
ATOM 724 O O . ASP A 1 97 ? 24.732 -5.341 12.874 1.00 55.25 97 ASP A O 1
ATOM 728 N N . ALA A 1 98 ? 23.907 -3.954 14.410 1.00 60.19 98 ALA A N 1
ATOM 729 C CA . ALA A 1 98 ? 23.739 -2.830 13.490 1.00 60.19 98 ALA A CA 1
ATOM 730 C C . ALA A 1 98 ? 24.716 -1.686 13.798 1.00 60.19 98 ALA A C 1
ATOM 732 O O . ALA A 1 98 ? 24.285 -0.614 14.213 1.00 60.19 98 ALA A O 1
ATOM 733 N N . ILE A 1 99 ? 26.023 -1.887 13.587 1.00 52.81 99 ILE A N 1
ATOM 734 C CA . ILE A 1 99 ? 27.015 -0.798 13.623 1.00 52.81 99 ILE A CA 1
ATOM 735 C C . ILE A 1 99 ? 28.081 -0.993 12.532 1.00 52.81 99 ILE A C 1
ATOM 737 O O . 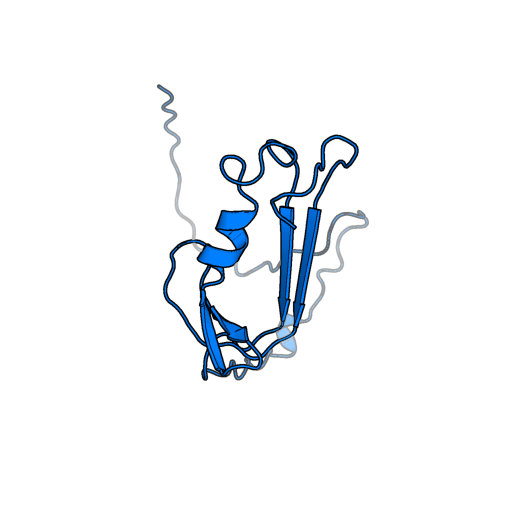ILE A 1 99 ? 28.800 -1.989 12.569 1.00 52.81 99 ILE A O 1
ATOM 741 N N . PRO A 1 100 ? 28.283 -0.015 11.631 1.00 53.06 100 PRO A N 1
ATOM 742 C CA . PRO A 1 100 ? 29.576 0.230 11.012 1.00 53.06 100 PRO A CA 1
ATOM 743 C C . PRO A 1 100 ? 30.288 1.379 11.757 1.00 53.06 100 PRO A C 1
ATOM 745 O O . PRO A 1 100 ? 29.822 2.517 11.759 1.00 53.06 100 PRO A O 1
ATOM 748 N N . MET A 1 101 ? 31.417 1.084 12.403 1.00 45.56 101 MET A N 1
ATOM 749 C CA . MET A 1 101 ? 32.398 2.047 12.943 1.00 45.56 101 MET A CA 1
ATOM 750 C C . MET A 1 101 ? 33.781 1.470 12.581 1.00 45.56 101 MET A C 1
ATOM 752 O O . MET A 1 101 ? 33.986 0.278 12.762 1.00 45.56 101 MET A O 1
ATOM 756 N N . SER A 1 102 ? 34.768 2.199 12.054 1.00 45.28 102 SER A N 1
ATOM 757 C CA . SER A 1 102 ? 35.177 3.571 12.365 1.00 45.28 102 SER A CA 1
ATOM 758 C C . SER A 1 102 ? 36.097 4.161 11.280 1.00 45.28 102 SER A C 1
ATOM 760 O O . SER A 1 102 ? 36.830 3.432 10.621 1.00 45.28 102 SER A O 1
ATOM 762 N N . SER A 1 103 ? 36.143 5.493 11.190 1.00 40.75 103 SER A N 1
ATOM 763 C CA . SER A 1 103 ? 37.373 6.225 10.859 1.00 40.75 103 SER A CA 1
ATOM 764 C C . SER A 1 103 ? 37.462 7.457 11.766 1.00 40.75 103 SER A C 1
ATOM 766 O O . SER A 1 103 ? 36.845 8.485 11.500 1.00 40.75 103 SER A O 1
ATOM 768 N N . SER A 1 104 ? 38.205 7.335 12.865 1.00 50.94 104 SER A N 1
ATOM 769 C CA . SER A 1 104 ? 38.715 8.448 13.688 1.00 50.94 104 SER A CA 1
ATOM 770 C C . SER A 1 104 ? 39.827 9.169 12.893 1.00 50.94 104 SER A C 1
ATOM 772 O O . SER A 1 104 ? 40.523 8.513 12.130 1.00 50.94 104 SER A O 1
ATOM 774 N N . SER A 1 105 ? 40.121 10.466 12.954 1.00 48.16 105 SER A N 1
ATOM 775 C CA . SER A 1 105 ? 39.810 11.572 13.860 1.00 48.16 105 SER A CA 1
ATOM 776 C C . SER A 1 105 ? 40.027 12.874 13.073 1.00 48.16 105 SER A C 1
ATOM 778 O O . SER A 1 105 ? 40.957 12.926 12.279 1.00 48.16 105 SER A O 1
ATOM 780 N N . ASP A 1 106 ? 39.285 13.941 13.368 1.00 38.88 106 ASP A N 1
ATOM 781 C CA . ASP A 1 106 ? 39.896 15.269 13.498 1.00 38.88 106 ASP A CA 1
ATOM 782 C C . ASP A 1 106 ? 39.072 16.104 14.486 1.00 38.88 106 ASP A C 1
ATOM 784 O O . ASP A 1 106 ? 37.864 16.299 14.361 1.00 38.88 106 ASP A O 1
ATOM 788 N N . SER A 1 107 ? 39.749 16.499 15.556 1.00 51.00 107 SER A N 1
ATOM 789 C CA . SER A 1 107 ? 39.246 17.225 16.720 1.00 51.00 107 SER A CA 1
ATOM 790 C C . SER A 1 107 ? 38.833 18.658 16.387 1.00 51.00 107 SER A C 1
ATOM 792 O O . SER A 1 107 ? 39.605 19.328 15.708 1.00 51.00 107 SER A O 1
ATOM 794 N N . LEU A 1 108 ? 37.738 19.161 16.982 1.00 42.97 108 LEU A N 1
ATOM 795 C CA . LEU A 1 108 ? 37.658 20.489 17.631 1.00 42.97 108 LEU A CA 1
ATOM 796 C C . LEU A 1 108 ? 36.283 20.734 18.307 1.00 42.97 108 LEU A C 1
ATOM 798 O O . LEU A 1 108 ? 35.283 20.977 17.648 1.00 42.97 108 LEU A O 1
ATOM 802 N N . SER A 1 109 ? 36.300 20.689 19.647 1.00 45.88 109 SER A N 1
ATOM 803 C CA . SER A 1 109 ? 35.583 21.533 20.628 1.00 45.88 109 SER A CA 1
ATOM 804 C C . SER A 1 109 ? 34.099 21.891 20.412 1.00 45.88 109 SER A C 1
ATOM 806 O O . SER A 1 109 ? 33.784 22.830 19.686 1.00 45.88 109 SER A O 1
ATOM 808 N N . THR A 1 110 ? 33.204 21.296 21.210 1.00 41.91 110 THR A N 1
ATOM 809 C CA . THR A 1 110 ? 31.841 21.808 21.454 1.00 41.91 110 THR A CA 1
ATOM 810 C C . THR A 1 110 ? 31.760 22.464 22.835 1.00 41.91 110 THR A C 1
ATOM 812 O O . THR A 1 110 ? 32.016 21.808 23.843 1.00 41.91 110 THR A O 1
ATOM 815 N N . SER A 1 111 ? 31.400 23.747 22.886 1.00 46.09 111 SER A N 1
ATOM 816 C CA . SER A 1 111 ? 30.907 24.389 24.110 1.00 46.09 111 SER A CA 1
ATOM 817 C C . SER A 1 111 ? 29.384 24.274 24.128 1.00 46.09 111 SER A C 1
ATOM 819 O O . SER A 1 111 ? 28.736 24.665 23.158 1.00 46.09 111 SER A O 1
ATOM 821 N N . ASP A 1 112 ? 28.843 23.712 25.206 1.00 46.72 112 ASP A N 1
ATOM 822 C CA . ASP A 1 112 ? 27.410 23.504 25.423 1.00 46.72 112 ASP A CA 1
ATOM 823 C C . ASP A 1 112 ? 26.642 24.828 25.561 1.00 46.72 112 ASP A C 1
ATOM 825 O O . ASP A 1 112 ? 27.045 25.703 26.329 1.00 46.72 112 ASP A O 1
ATOM 829 N N . GLU A 1 113 ? 25.476 24.928 24.916 1.00 56.44 113 GLU A N 1
ATOM 830 C CA . GLU A 1 113 ? 24.408 25.825 25.362 1.00 56.44 113 GLU A CA 1
ATOM 831 C C . GLU A 1 113 ? 23.048 25.119 25.225 1.00 56.44 113 GLU A C 1
ATOM 833 O O . GLU A 1 113 ? 22.678 24.616 24.162 1.00 56.44 113 GLU A O 1
ATOM 838 N N . LEU A 1 114 ? 22.344 25.022 26.354 1.00 53.38 114 LEU A N 1
ATOM 839 C CA . LEU A 1 114 ? 20.991 24.493 26.487 1.00 53.38 114 LEU A CA 1
ATOM 840 C C . LEU A 1 114 ? 20.005 25.590 26.104 1.00 53.38 114 LEU A C 1
ATOM 842 O O . LEU A 1 114 ? 20.073 26.666 26.692 1.00 53.38 114 LEU A O 1
ATOM 846 N N . ASP A 1 115 ? 19.013 25.290 25.266 1.00 45.91 115 ASP A N 1
ATOM 847 C CA . ASP A 1 115 ? 17.778 26.061 25.345 1.00 45.91 115 ASP A CA 1
ATOM 848 C C . ASP A 1 115 ? 16.529 25.233 25.043 1.00 45.91 115 ASP A C 1
ATOM 850 O O . ASP A 1 115 ? 16.344 24.653 23.972 1.00 45.91 115 ASP A O 1
ATOM 854 N N . ALA A 1 116 ? 15.672 25.195 26.058 1.00 46.25 116 ALA A N 1
ATOM 855 C CA . ALA A 1 116 ? 14.307 24.727 26.000 1.00 46.25 116 ALA A CA 1
ATOM 856 C C . ALA A 1 116 ? 13.400 25.941 26.199 1.00 46.25 116 ALA A C 1
ATOM 858 O O . ALA A 1 116 ? 13.455 26.589 27.248 1.00 46.25 116 ALA A O 1
ATOM 859 N N . ARG A 1 117 ? 12.501 26.183 25.243 1.00 49.12 117 ARG A N 1
ATOM 860 C CA . ARG A 1 117 ? 11.182 26.752 25.521 1.00 49.12 117 ARG A CA 1
ATOM 861 C C . ARG A 1 117 ? 10.168 26.387 24.451 1.00 49.12 117 ARG A C 1
ATOM 863 O O . ARG A 1 117 ? 10.506 26.499 23.256 1.00 49.12 117 ARG A O 1
#